Protein AF-B0MWS8-F1 (afdb_monomer_lite)

Sequence (45 aa):
MEVELTEKEWDLIESIRNYHKAYPNGKEEQEWYIEMILQELLDRD

Foldseek 3Di:
DPDDDDPLSVVLVVLVVVQVVDPPGRDPVSVVVNVVSVCVVVVND

Radius of gyration: 11.7 Å; chains: 1; bounding box: 33×14×31 Å

Structure (mmCIF, N/CA/C/O backbone):
data_AF-B0MWS8-F1
#
_entry.id   AF-B0MWS8-F1
#
loop_
_atom_site.group_PDB
_atom_site.id
_atom_site.type_symbol
_atom_site.label_atom_id
_atom_site.label_alt_id
_atom_site.label_comp_id
_atom_site.label_asym_id
_atom_site.label_entity_id
_atom_site.label_seq_id
_atom_site.pdbx_PDB_ins_code
_atom_site.Cartn_x
_atom_site.Cartn_y
_atom_site.Cartn_z
_atom_site.occupancy
_atom_site.B_iso_or_equiv
_atom_site.auth_seq_id
_atom_site.auth_comp_id
_atom_site.auth_asym_id
_atom_site.auth_ato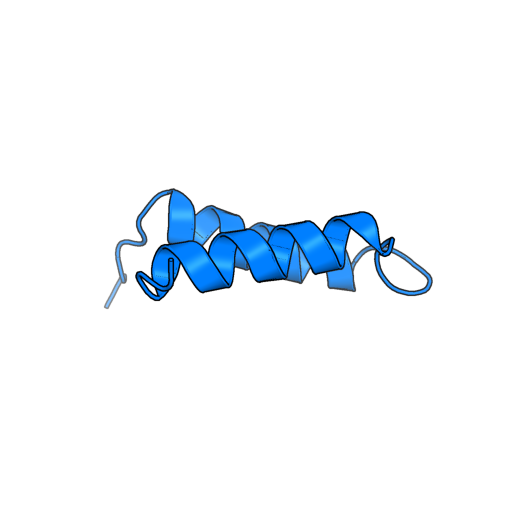m_id
_atom_site.pdbx_PDB_model_num
ATOM 1 N N . MET A 1 1 ? -23.619 -1.428 -0.792 1.00 47.81 1 MET A N 1
ATOM 2 C CA . MET A 1 1 ? -22.868 -0.849 0.336 1.00 47.81 1 MET A CA 1
ATOM 3 C C . MET A 1 1 ? -21.628 -0.241 -0.258 1.00 47.81 1 MET A C 1
ATOM 5 O O . MET A 1 1 ? -20.919 -0.949 -0.963 1.00 47.81 1 MET A O 1
ATOM 9 N N . GLU A 1 2 ? -21.441 1.054 -0.060 1.00 71.44 2 GLU A N 1
ATOM 10 C CA . GLU A 1 2 ? -20.146 1.683 -0.293 1.00 71.44 2 GLU A CA 1
ATOM 11 C C . GLU A 1 2 ? -19.260 1.237 0.870 1.00 71.44 2 GLU A C 1
ATOM 13 O O . GLU A 1 2 ? -19.647 1.382 2.029 1.00 71.44 2 GLU A O 1
ATOM 18 N N . VAL A 1 3 ? -18.168 0.545 0.563 1.00 78.25 3 VAL A N 1
ATOM 19 C CA . VAL A 1 3 ? -17.170 0.186 1.570 1.00 78.25 3 VAL A CA 1
ATOM 20 C C . VAL A 1 3 ? -16.200 1.353 1.600 1.00 78.25 3 VAL A C 1
ATOM 22 O O . VAL A 1 3 ? -15.559 1.628 0.586 1.00 78.25 3 VAL A O 1
ATOM 25 N N . GLU A 1 4 ? -16.138 2.066 2.722 1.00 89.50 4 GLU A N 1
ATOM 26 C CA . GLU A 1 4 ? -15.092 3.062 2.934 1.00 89.50 4 GLU A CA 1
ATOM 27 C C . GLU A 1 4 ? -13.776 2.322 3.160 1.00 89.50 4 GLU A C 1
ATOM 29 O O . GLU A 1 4 ? -13.655 1.522 4.086 1.00 89.50 4 GLU A O 1
ATOM 34 N N . LEU A 1 5 ? -12.823 2.553 2.262 1.00 91.62 5 LEU A N 1
ATOM 35 C CA . LEU A 1 5 ? -11.476 2.014 2.358 1.00 91.62 5 LEU A CA 1
ATOM 36 C C . LEU A 1 5 ? -10.596 3.033 3.071 1.00 91.62 5 LEU A C 1
ATOM 38 O O . LEU A 1 5 ? -10.691 4.237 2.822 1.00 91.62 5 LEU A O 1
ATOM 42 N N . THR A 1 6 ? -9.714 2.544 3.928 1.00 94.88 6 THR A N 1
ATOM 43 C CA . THR A 1 6 ? -8.603 3.339 4.443 1.00 94.88 6 THR A CA 1
ATOM 44 C C . THR A 1 6 ? -7.680 3.757 3.297 1.00 94.88 6 THR A C 1
ATOM 46 O O . THR A 1 6 ? -7.629 3.118 2.241 1.00 94.88 6 THR A O 1
ATOM 49 N N . GLU A 1 7 ? -6.891 4.810 3.517 1.00 94.38 7 GLU A N 1
ATOM 50 C CA . GLU A 1 7 ? -5.889 5.261 2.541 1.00 94.38 7 GLU A CA 1
ATOM 51 C C . GLU A 1 7 ? -4.937 4.128 2.135 1.00 94.38 7 GLU A C 1
ATOM 53 O O . GLU A 1 7 ? -4.551 4.019 0.974 1.00 94.38 7 GLU A O 1
ATOM 58 N N . LYS A 1 8 ? -4.610 3.236 3.076 1.00 94.31 8 LYS A N 1
ATOM 59 C CA . LYS A 1 8 ? -3.648 2.157 2.860 1.00 94.31 8 LYS A CA 1
ATOM 60 C C . LYS A 1 8 ? -4.219 0.977 2.082 1.00 94.31 8 LYS A C 1
ATOM 62 O O . LYS A 1 8 ? -3.545 0.419 1.220 1.00 94.31 8 LYS A O 1
ATOM 67 N N . GLU A 1 9 ? -5.478 0.628 2.328 1.00 96.00 9 GLU A N 1
ATOM 68 C CA . GLU A 1 9 ? -6.192 -0.343 1.493 1.00 96.00 9 GL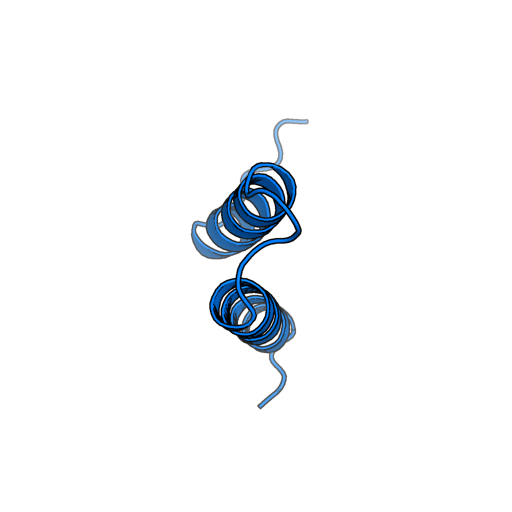U A CA 1
ATOM 69 C C . GLU A 1 9 ? -6.358 0.183 0.063 1.00 96.00 9 GLU A C 1
ATOM 71 O O . GLU A 1 9 ? -6.231 -0.578 -0.900 1.00 96.00 9 GLU A O 1
ATOM 76 N N . TRP A 1 10 ? -6.600 1.490 -0.088 1.00 96.75 10 TRP A N 1
ATOM 77 C CA . TRP A 1 10 ? -6.654 2.121 -1.401 1.00 96.75 10 TRP A CA 1
ATOM 78 C C . TRP A 1 10 ? -5.307 2.049 -2.129 1.00 96.75 10 TRP A C 1
ATOM 80 O O . TRP A 1 10 ? -5.267 1.674 -3.303 1.00 96.75 10 TRP A O 1
ATOM 90 N N . ASP A 1 11 ? -4.211 2.321 -1.421 1.00 96.31 11 ASP A N 1
ATOM 91 C CA . ASP A 1 11 ? -2.854 2.266 -1.969 1.00 96.31 11 ASP A CA 1
ATOM 92 C C . ASP A 1 11 ? -2.461 0.853 -2.435 1.00 96.31 11 ASP A C 1
ATOM 94 O O . ASP A 1 11 ? -1.912 0.679 -3.529 1.00 96.31 11 ASP A O 1
ATOM 98 N N . LEU A 1 12 ? -2.839 -0.187 -1.678 1.00 96.88 12 LEU A N 1
ATOM 99 C CA . LEU A 1 12 ? -2.663 -1.581 -2.103 1.00 96.88 12 LEU A CA 1
ATOM 100 C C . LEU A 1 12 ? -3.388 -1.861 -3.431 1.00 96.88 12 LEU A C 1
ATOM 102 O O . LEU A 1 12 ? -2.818 -2.436 -4.363 1.00 96.88 12 LEU A O 1
ATOM 106 N N . ILE A 1 13 ? -4.652 -1.441 -3.535 1.00 95.81 13 ILE A N 1
ATOM 107 C CA . ILE A 1 13 ? -5.483 -1.665 -4.725 1.00 95.81 13 ILE A CA 1
ATOM 108 C C . ILE A 1 13 ? -4.917 -0.929 -5.943 1.00 95.81 13 ILE A C 1
ATOM 110 O O . ILE A 1 13 ? -4.852 -1.502 -7.037 1.00 95.81 13 ILE A O 1
ATOM 114 N N . GLU A 1 14 ? -4.525 0.336 -5.790 1.00 95.69 14 GLU A N 1
ATOM 115 C CA . GLU A 1 14 ? -3.919 1.106 -6.877 1.00 95.69 14 GLU A CA 1
ATOM 116 C C . GLU A 1 14 ? -2.588 0.503 -7.324 1.00 95.69 14 GLU A C 1
ATOM 118 O O . GLU A 1 14 ? -2.364 0.352 -8.529 1.00 95.69 14 GLU A O 1
ATOM 123 N N . SER A 1 15 ? -1.748 0.077 -6.382 1.00 94.75 15 SER A N 1
ATOM 124 C CA . SER A 1 15 ? -0.455 -0.545 -6.672 1.00 94.75 15 SER A CA 1
ATOM 125 C C . SER A 1 15 ? -0.602 -1.821 -7.501 1.00 94.75 15 SER A C 1
ATOM 127 O O . SER A 1 15 ? 0.049 -1.955 -8.538 1.00 94.75 15 SER A O 1
ATOM 129 N N . ILE A 1 16 ? -1.540 -2.706 -7.142 1.00 94.62 16 ILE A N 1
ATOM 130 C CA . ILE A 1 16 ? -1.847 -3.926 -7.912 1.00 94.62 16 ILE A CA 1
ATOM 131 C C . ILE A 1 16 ? -2.353 -3.584 -9.321 1.00 94.62 16 ILE A C 1
ATOM 133 O O . ILE A 1 16 ? -1.928 -4.174 -10.319 1.00 94.62 16 ILE A O 1
ATOM 137 N N . ARG A 1 17 ? -3.252 -2.599 -9.445 1.00 93.69 17 ARG A N 1
ATOM 138 C CA . ARG A 1 17 ? -3.761 -2.161 -10.757 1.00 93.69 17 ARG A CA 1
ATOM 139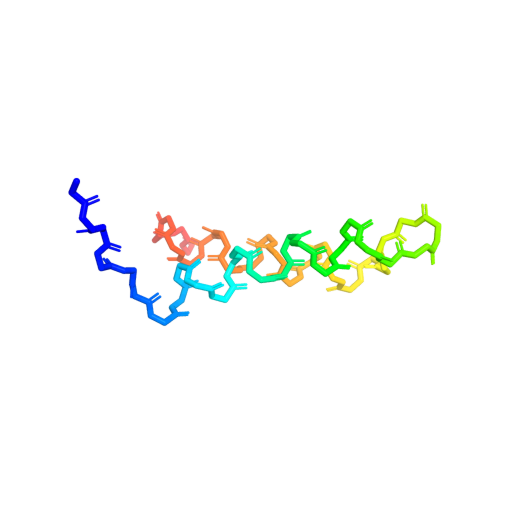 C C . ARG A 1 17 ? -2.647 -1.602 -11.635 1.00 93.69 17 ARG A C 1
ATOM 141 O O . ARG A 1 17 ? -2.643 -1.848 -12.841 1.00 93.69 17 ARG A O 1
ATOM 148 N N . ASN A 1 18 ? -1.726 -0.846 -11.048 1.00 91.25 18 ASN A N 1
ATOM 149 C CA . ASN A 1 18 ? -0.592 -0.264 -11.752 1.00 91.25 18 ASN A CA 1
ATOM 150 C C . ASN A 1 18 ? 0.420 -1.334 -12.170 1.0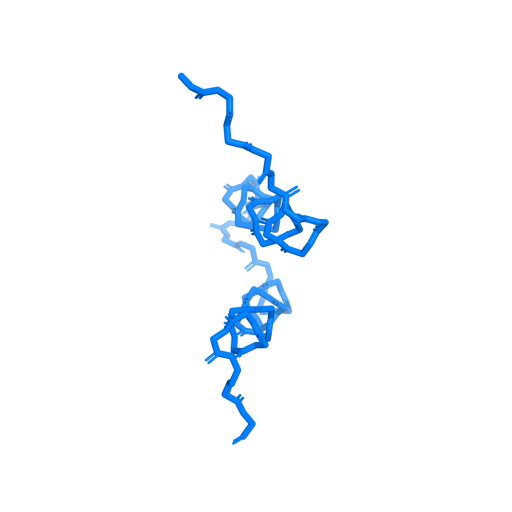0 91.25 18 ASN A C 1
ATOM 152 O O . ASN A 1 18 ? 0.884 -1.292 -13.308 1.00 91.25 18 ASN A O 1
ATOM 156 N N . TYR A 1 19 ? 0.676 -2.329 -11.318 1.00 91.25 19 TYR A N 1
ATOM 157 C CA . TYR A 1 19 ? 1.487 -3.500 -11.652 1.00 91.25 19 TYR A CA 1
ATOM 158 C C . TYR A 1 19 ? 0.947 -4.230 -12.891 1.00 91.25 19 TYR A C 1
ATOM 160 O O . TYR A 1 19 ? 1.697 -4.495 -13.826 1.00 91.25 19 TYR A O 1
ATOM 168 N N . HIS A 1 20 ? -0.369 -4.468 -12.967 1.00 86.31 20 HIS A N 1
ATOM 169 C CA . HIS A 1 20 ? -0.992 -5.100 -14.139 1.00 86.31 20 HIS A CA 1
ATOM 170 C C . HIS A 1 20 ? -0.983 -4.234 -15.406 1.00 86.31 20 HIS A C 1
ATOM 172 O O . HIS A 1 20 ? -0.975 -4.764 -16.516 1.00 86.31 20 HIS A O 1
ATOM 178 N N . LYS A 1 21 ? -1.018 -2.904 -15.265 1.00 87.75 21 LYS A N 1
ATOM 179 C CA . LYS A 1 21 ? -0.932 -1.971 -16.403 1.00 87.75 21 LYS A CA 1
ATOM 180 C C . LYS A 1 21 ? 0.497 -1.824 -16.932 1.00 87.75 21 LYS A C 1
ATOM 182 O O . LYS A 1 21 ? 0.672 -1.408 -18.078 1.00 87.75 21 LYS A O 1
ATOM 187 N N . ALA A 1 22 ? 1.506 -2.120 -16.117 1.00 81.44 22 ALA A N 1
ATOM 188 C CA . ALA A 1 22 ? 2.905 -2.016 -16.493 1.00 81.44 22 ALA A CA 1
ATOM 189 C C . ALA A 1 22 ? 3.338 -3.233 -17.333 1.00 81.44 22 ALA A C 1
ATOM 191 O O . ALA A 1 22 ? 3.345 -4.369 -16.869 1.00 81.44 22 ALA A O 1
ATOM 192 N N . TYR A 1 23 ? 3.719 -2.993 -18.590 1.00 63.00 23 TYR A N 1
ATOM 193 C CA . TYR A 1 23 ? 4.298 -4.014 -19.471 1.00 63.00 23 TYR A CA 1
ATOM 194 C C . TYR A 1 23 ? 5.798 -4.203 -19.169 1.00 63.00 23 TYR A C 1
ATOM 196 O O . TYR A 1 23 ? 6.478 -3.192 -18.966 1.00 63.00 23 TYR A O 1
ATOM 204 N N . PRO A 1 24 ? 6.373 -5.427 -19.215 1.00 67.25 24 PRO A N 1
ATOM 205 C CA . PRO A 1 24 ? 5.769 -6.726 -19.554 1.00 67.25 24 PRO A CA 1
ATO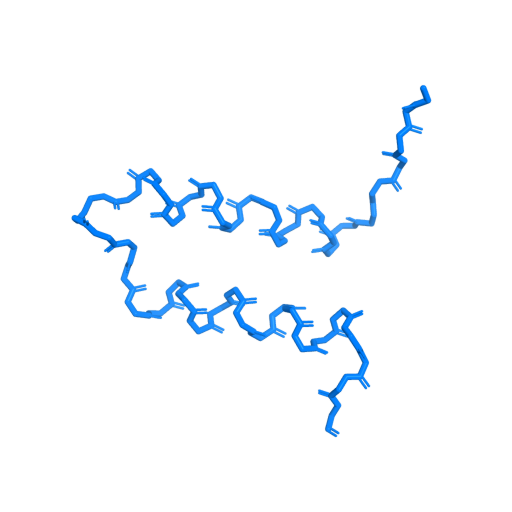M 206 C C . PRO A 1 24 ? 5.218 -7.517 -18.358 1.00 67.25 24 PRO A C 1
ATOM 208 O O . PRO A 1 24 ? 4.486 -8.469 -18.568 1.00 67.25 24 PRO A O 1
ATOM 211 N N . ASN A 1 25 ? 5.581 -7.121 -17.149 1.00 62.31 25 ASN A N 1
ATOM 212 C CA . ASN A 1 25 ? 5.014 -7.405 -15.835 1.00 62.31 25 ASN A CA 1
ATOM 213 C C . ASN A 1 25 ? 5.685 -6.334 -14.969 1.00 62.31 25 ASN A C 1
ATOM 215 O O . ASN A 1 25 ? 6.870 -6.059 -15.203 1.00 62.31 25 ASN A O 1
ATOM 219 N N . GLY A 1 26 ? 4.949 -5.666 -14.082 1.00 63.28 26 GLY A N 1
ATOM 220 C CA . GLY A 1 26 ? 5.483 -4.589 -13.252 1.00 63.28 26 GLY A CA 1
ATOM 221 C C . GLY A 1 26 ? 6.886 -4.882 -12.714 1.00 63.28 26 GLY A C 1
ATOM 222 O O . GLY A 1 26 ? 7.239 -6.031 -12.452 1.00 63.28 26 GLY A O 1
ATOM 223 N N . LYS A 1 27 ? 7.730 -3.847 -12.631 1.00 78.75 27 LYS A N 1
ATOM 224 C CA . LYS A 1 27 ? 9.120 -4.006 -12.172 1.00 78.75 27 LYS A CA 1
ATOM 225 C C . LYS A 1 27 ? 9.138 -4.727 -10.822 1.00 78.75 27 LYS A C 1
ATOM 227 O O . LYS A 1 27 ? 8.239 -4.499 -10.024 1.00 78.75 27 LYS A O 1
ATOM 232 N N . GLU A 1 28 ? 10.184 -5.504 -10.546 1.00 82.69 28 GLU A N 1
ATOM 233 C CA . GLU A 1 28 ? 10.378 -6.210 -9.266 1.00 82.69 28 GLU A CA 1
ATOM 234 C C . GLU A 1 28 ? 10.098 -5.300 -8.050 1.00 82.69 28 GLU A C 1
ATOM 236 O O . GLU A 1 28 ? 9.408 -5.683 -7.116 1.00 82.69 28 GLU A O 1
ATOM 241 N N . GLU A 1 29 ? 10.525 -4.037 -8.119 1.00 85.69 29 GLU A N 1
ATOM 242 C CA . GLU A 1 29 ? 10.266 -2.993 -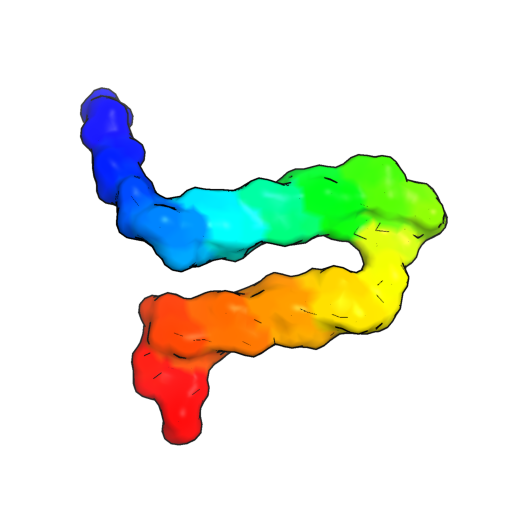7.114 1.00 85.69 29 GLU A CA 1
ATOM 243 C C . GLU A 1 29 ? 8.773 -2.774 -6.793 1.00 85.69 29 GLU A C 1
ATOM 245 O O . GLU A 1 29 ? 8.421 -2.470 -5.656 1.00 85.69 29 GLU A O 1
ATOM 250 N N . GLN A 1 30 ? 7.884 -2.918 -7.779 1.00 89.56 30 GLN A N 1
ATOM 251 C CA . GLN A 1 30 ? 6.436 -2.786 -7.589 1.00 89.56 30 GLN A CA 1
ATOM 252 C C . GLN A 1 30 ? 5.855 -3.994 -6.855 1.00 89.56 30 GLN A C 1
ATOM 254 O O . GLN A 1 30 ? 4.939 -3.828 -6.056 1.00 89.56 30 GLN A O 1
ATOM 259 N N . GLU A 1 31 ? 6.387 -5.190 -7.107 1.00 91.88 31 GLU A N 1
ATOM 260 C CA . GLU A 1 31 ? 5.991 -6.406 -6.395 1.00 91.88 31 GLU A CA 1
ATOM 261 C C . GLU A 1 31 ? 6.402 -6.318 -4.923 1.00 91.88 31 GLU A C 1
ATOM 263 O O . GLU A 1 31 ? 5.551 -6.457 -4.047 1.00 91.88 31 GLU A O 1
ATOM 268 N N . TRP A 1 32 ? 7.651 -5.922 -4.652 1.00 93.25 32 TRP A N 1
ATOM 269 C CA . TRP A 1 32 ? 8.138 -5.650 -3.294 1.00 93.25 32 TRP A CA 1
ATOM 270 C C . TRP A 1 32 ? 7.279 -4.619 -2.550 1.00 93.25 32 TRP A C 1
ATOM 272 O O . TRP A 1 32 ? 6.972 -4.796 -1.372 1.00 93.25 32 TRP A O 1
ATOM 282 N N . TYR A 1 33 ? 6.868 -3.545 -3.230 1.00 94.44 33 TYR A N 1
ATOM 283 C CA . TYR A 1 33 ? 6.011 -2.521 -2.632 1.00 94.44 33 TYR A CA 1
ATOM 284 C C . TYR A 1 33 ? 4.623 -3.064 -2.262 1.00 94.44 33 TYR A C 1
ATOM 286 O O . TYR A 1 33 ? 4.133 -2.816 -1.160 1.00 94.44 33 TYR A O 1
ATOM 294 N N . ILE A 1 34 ? 4.009 -3.847 -3.157 1.00 95.75 34 ILE A N 1
ATOM 295 C CA . ILE A 1 34 ? 2.721 -4.508 -2.906 1.00 95.75 34 ILE A CA 1
ATOM 296 C C . ILE A 1 34 ? 2.833 -5.466 -1.714 1.00 95.75 34 ILE A C 1
ATOM 298 O O . ILE A 1 34 ? 1.967 -5.449 -0.838 1.00 95.75 34 ILE A O 1
ATOM 302 N N . GLU A 1 35 ? 3.893 -6.275 -1.654 1.00 95.56 35 GLU A N 1
ATOM 303 C CA . GLU A 1 35 ? 4.120 -7.205 -0.545 1.00 95.56 35 GLU A CA 1
ATOM 304 C C . GLU A 1 35 ? 4.305 -6.481 0.789 1.00 95.56 35 GLU A C 1
ATOM 306 O O . GLU A 1 35 ? 3.720 -6.894 1.789 1.00 95.56 35 GLU A O 1
ATOM 311 N N . MET A 1 36 ? 5.055 -5.378 0.810 1.00 95.62 36 MET A N 1
ATOM 312 C CA . MET A 1 36 ? 5.256 -4.568 2.011 1.00 95.62 36 MET A CA 1
ATOM 313 C C . MET A 1 36 ? 3.931 -4.005 2.544 1.00 95.62 36 MET A C 1
ATOM 315 O O . MET A 1 36 ? 3.638 -4.167 3.728 1.00 95.62 36 MET A O 1
ATOM 319 N N . ILE A 1 37 ? 3.102 -3.394 1.684 1.00 96.81 37 ILE A N 1
ATOM 320 C CA . ILE A 1 37 ? 1.789 -2.872 2.106 1.00 96.81 37 ILE A CA 1
ATOM 321 C C . ILE A 1 37 ? 0.901 -4.007 2.623 1.00 96.81 37 ILE A C 1
ATOM 323 O O . ILE A 1 37 ? 0.193 -3.836 3.615 1.00 96.81 37 ILE A O 1
ATOM 327 N N . LEU A 1 38 ? 0.941 -5.170 1.968 1.00 96.81 38 LEU A N 1
ATOM 328 C CA . LEU A 1 38 ? 0.177 -6.334 2.396 1.00 96.81 38 LEU A CA 1
ATOM 329 C C . LEU A 1 38 ? 0.603 -6.822 3.787 1.00 96.81 38 LEU A C 1
ATOM 331 O O . LEU A 1 38 ? -0.273 -7.109 4.599 1.00 96.81 38 LEU A O 1
ATOM 335 N N . GLN A 1 39 ? 1.906 -6.933 4.074 1.00 96.62 39 GLN A N 1
ATOM 336 C CA . GLN A 1 39 ? 2.372 -7.343 5.408 1.00 96.62 39 GLN A CA 1
ATOM 337 C C . GLN A 1 39 ? 1.923 -6.355 6.484 1.00 96.62 39 GLN A C 1
ATOM 339 O O . GLN A 1 39 ? 1.441 -6.782 7.532 1.00 96.62 39 GLN A O 1
ATOM 344 N N . GLU A 1 40 ? 1.998 -5.056 6.196 1.00 94.94 40 GLU A N 1
ATOM 345 C CA . GLU A 1 40 ? 1.575 -4.025 7.139 1.00 94.94 40 GLU A CA 1
ATOM 346 C C . GLU A 1 40 ? 0.066 -4.074 7.413 1.00 94.94 40 GLU A C 1
ATOM 348 O O . GLU A 1 40 ? -0.347 -4.040 8.563 1.00 94.94 40 GLU A O 1
ATOM 353 N N . LEU A 1 41 ? -0.771 -4.241 6.382 1.00 95.62 41 LEU A N 1
ATOM 354 C CA . LEU A 1 41 ? -2.224 -4.395 6.555 1.00 95.62 41 LEU A CA 1
ATOM 355 C C . LEU A 1 41 ? -2.618 -5.685 7.290 1.00 95.62 41 LEU A C 1
ATOM 357 O O . LEU A 1 41 ? -3.729 -5.786 7.808 1.00 95.62 41 LEU A O 1
ATOM 361 N N . LEU A 1 42 ? -1.738 -6.687 7.302 1.00 95.69 42 LEU A N 1
ATOM 362 C CA . LEU A 1 42 ? -1.929 -7.933 8.039 1.00 95.69 42 LEU A CA 1
ATOM 363 C C . LEU A 1 42 ? -1.369 -7.873 9.469 1.00 95.69 42 LEU A C 1
ATOM 365 O O . LEU A 1 42 ? -1.433 -8.897 10.153 1.00 95.69 42 LEU A O 1
ATOM 369 N N . ASP A 1 43 ? -0.823 -6.727 9.897 1.00 92.12 43 ASP A N 1
ATOM 370 C CA . ASP A 1 43 ? -0.110 -6.540 11.168 1.00 92.12 43 ASP A CA 1
ATOM 371 C C . ASP A 1 43 ? 0.992 -7.599 11.386 1.00 92.12 43 ASP A C 1
ATOM 373 O O . ASP A 1 43 ? 1.161 -8.152 12.477 1.00 92.12 43 ASP A O 1
ATOM 377 N N . ARG A 1 44 ? 1.717 -7.946 10.317 1.00 76.38 44 ARG A N 1
ATOM 378 C CA . ARG A 1 44 ? 2.823 -8.911 10.353 1.00 76.38 44 ARG A CA 1
ATOM 379 C C . ARG A 1 44 ? 4.153 -8.162 10.370 1.00 76.38 44 ARG A C 1
ATOM 381 O O . ARG A 1 44 ? 4.694 -7.867 9.309 1.00 76.38 44 ARG A O 1
ATOM 388 N N . ASP A 1 45 ? 4.650 -7.893 11.576 1.00 55.34 45 ASP A N 1
ATOM 389 C CA . ASP A 1 45 ? 6.060 -7.560 11.848 1.00 55.34 45 ASP A CA 1
ATOM 390 C C . ASP A 1 45 ? 6.874 -8.826 12.177 1.00 55.34 45 ASP A C 1
ATOM 392 O O . ASP A 1 45 ? 6.390 -9.664 12.980 1.00 55.34 45 ASP A O 1
#

Secondary structure (DSSP, 8-state):
---PPPHHHHHHHHHHHHHHHSSSS--HHHHHHHHHHHHHHTT--

Organism: NCBI:txid445970

pLDDT: mean 87.11, std 12.48, range [47.81, 96.88]